Protein AF-A0A8T4V060-F1 (afdb_monomer_lite)

Radius of gyration: 23.22 Å; chains: 1; bounding box: 67×26×81 Å

Foldseek 3Di:
DPPPPPPDDDDPPPVVVVLVVVLLVLLVLLLVLLVLLLVLLVVLLVLVVLWDFDPVCVVVVVPPLSVVSVVLSVVSVLLSVVSVCVSVVNPDDPRPDDDLVSVLVSLVVSLCCCDPDPRHPLCCLVPVRDDVVCVVVVPDDTPQSVVSSVSSVSSSVSSVSSSVSSVVSVVSVPDPDDD

Secondary structure (DSSP, 8-state):
--S--SS-----HHHHHHHHHHHHHHHHHHHHHHHHHHHHHHHHHHHGGG----GGGHHIIIIIIHHHHHHHHHHHHHHHHHHHHHHTT------S--SHHHHHHHHHHHHHHHH-TTT-HHHIIIIIT--HHHHHTTPPPPTTHHHHHHHHHHHHHHHHHHHHHHHHHHHHHTPPPP-

Structure (mmCIF, N/CA/C/O backbone):
data_AF-A0A8T4V060-F1
#
_entry.id   AF-A0A8T4V060-F1
#
loop_
_atom_site.group_PDB
_atom_site.id
_atom_site.type_symbol
_atom_site.label_atom_id
_atom_site.label_alt_id
_atom_site.label_comp_id
_atom_site.label_asym_id
_atom_site.label_entity_id
_atom_site.label_seq_id
_atom_site.pdbx_PDB_ins_code
_atom_site.Cartn_x
_atom_site.Cartn_y
_atom_site.Cartn_z
_atom_site.occupancy
_atom_site.B_iso_or_equiv
_atom_site.auth_seq_id
_atom_site.auth_comp_id
_atom_site.auth_asym_id
_atom_site.auth_atom_id
_atom_site.pdbx_PDB_model_num
ATOM 1 N N . MET A 1 1 ? -46.518 9.965 47.965 1.00 39.53 1 MET A N 1
ATOM 2 C CA . MET A 1 1 ? -45.984 8.746 47.319 1.00 39.53 1 MET A CA 1
ATOM 3 C C . MET A 1 1 ? -46.557 8.742 45.906 1.00 39.53 1 MET A C 1
ATOM 5 O O . MET A 1 1 ? -47.758 8.604 45.794 1.00 39.53 1 MET A O 1
ATOM 9 N N . GLY A 1 2 ? -45.899 9.071 44.798 1.00 35.69 2 GLY A N 1
ATOM 10 C CA . GLY A 1 2 ? -44.493 9.029 44.409 1.00 35.69 2 GLY A CA 1
ATOM 11 C C . GLY A 1 2 ? -44.438 8.354 43.028 1.00 35.69 2 GLY A C 1
ATOM 12 O O . GLY A 1 2 ? -44.042 7.206 42.945 1.00 35.69 2 GLY A O 1
ATOM 13 N N . ILE A 1 3 ? -44.919 9.021 41.966 1.00 43.38 3 ILE A N 1
ATOM 14 C CA . ILE A 1 3 ? -44.982 8.500 40.576 1.00 43.38 3 ILE A CA 1
ATOM 15 C C . ILE A 1 3 ? -43.643 8.778 39.854 1.00 43.38 3 ILE A C 1
ATOM 17 O O . ILE A 1 3 ? -43.606 9.280 38.737 1.00 43.38 3 ILE A O 1
ATOM 21 N N . ILE A 1 4 ? -42.515 8.531 40.525 1.00 45.88 4 ILE A N 1
ATOM 22 C CA . ILE A 1 4 ? -41.165 8.788 39.987 1.00 45.88 4 ILE A CA 1
ATOM 23 C C . ILE A 1 4 ? -40.286 7.546 40.172 1.00 45.88 4 ILE A C 1
ATOM 25 O O . ILE A 1 4 ? -39.168 7.641 40.652 1.00 45.88 4 ILE A O 1
ATOM 29 N N . ASP A 1 5 ? -40.790 6.375 39.782 1.00 42.00 5 ASP A N 1
ATOM 30 C CA . ASP A 1 5 ? -39.996 5.133 39.761 1.00 42.00 5 ASP A CA 1
ATOM 31 C C . ASP A 1 5 ? -40.069 4.398 38.407 1.00 42.00 5 ASP A C 1
ATOM 33 O O . ASP A 1 5 ? -39.735 3.223 38.309 1.00 42.00 5 ASP A O 1
ATOM 37 N N . PHE A 1 6 ? -40.465 5.081 37.321 1.00 45.28 6 PHE A N 1
ATOM 38 C CA . PHE A 1 6 ? -40.588 4.457 35.990 1.00 45.28 6 PHE A CA 1
ATOM 39 C C . PHE A 1 6 ? -39.363 4.637 35.065 1.00 45.28 6 PHE A C 1
ATOM 41 O O . PHE A 1 6 ? -39.344 4.098 33.966 1.00 45.28 6 PHE A O 1
ATOM 48 N N . PHE A 1 7 ? -38.313 5.358 35.486 1.00 44.88 7 PHE A N 1
ATOM 49 C CA . PHE A 1 7 ? -37.155 5.680 34.625 1.00 44.88 7 PHE A CA 1
ATOM 50 C C . PHE A 1 7 ? -35.787 5.345 35.240 1.00 44.88 7 PHE A C 1
ATOM 52 O O . PHE A 1 7 ? -34.827 6.103 35.118 1.00 44.88 7 PHE A O 1
ATOM 59 N N . LYS A 1 8 ? -35.653 4.181 35.881 1.00 41.66 8 LYS A N 1
ATOM 60 C CA . LYS A 1 8 ? -34.336 3.630 36.244 1.00 41.66 8 LYS A CA 1
ATOM 61 C C . LYS A 1 8 ? -34.293 2.134 35.959 1.00 41.66 8 LYS A C 1
ATOM 63 O O . LYS A 1 8 ? -34.519 1.321 36.844 1.00 41.66 8 LYS A O 1
ATOM 68 N N . GLY A 1 9 ? -34.017 1.764 34.710 1.00 42.62 9 GLY A N 1
ATOM 69 C CA . GLY A 1 9 ? -33.998 0.351 34.331 1.00 42.62 9 GLY A CA 1
ATOM 70 C C . GLY A 1 9 ? -33.475 0.064 32.931 1.00 42.62 9 GLY A C 1
ATOM 71 O O . GLY A 1 9 ? -34.206 -0.474 32.119 1.00 42.62 9 GLY A O 1
ATOM 72 N N . GLY A 1 10 ? -32.218 0.434 32.670 1.00 46.81 10 GLY A N 1
ATOM 73 C CA . GLY A 1 10 ? -31.296 -0.296 31.792 1.00 46.81 10 GLY A CA 1
ATOM 74 C C . GLY A 1 10 ? -31.673 -0.518 30.323 1.00 46.81 10 GLY A C 1
ATOM 75 O O . GLY A 1 10 ? -32.318 -1.504 30.002 1.00 46.81 10 GLY A O 1
ATOM 76 N N . LEU A 1 11 ? -31.089 0.279 29.419 1.00 51.25 11 LE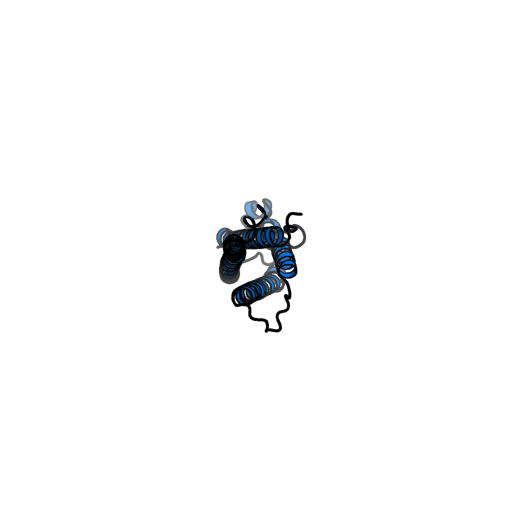U A N 1
ATOM 77 C CA . LEU A 1 11 ? -30.713 -0.182 28.071 1.00 51.25 11 LEU A CA 1
ATOM 78 C C . LEU A 1 11 ? -29.472 0.547 27.473 1.00 51.25 11 LEU A C 1
ATOM 80 O O . LEU A 1 11 ? -29.563 1.109 26.385 1.00 51.25 11 LEU A O 1
ATOM 84 N N . PRO A 1 12 ? -28.275 0.536 28.111 1.00 50.81 12 PRO A N 1
ATOM 85 C CA . PRO A 1 12 ? -27.042 1.009 27.464 1.00 50.81 12 PRO A CA 1
ATOM 86 C C . PRO A 1 12 ? -26.212 -0.112 26.802 1.00 50.81 12 PRO A C 1
ATOM 88 O O . PRO A 1 12 ? -25.280 0.182 26.057 1.00 50.81 12 PRO A O 1
ATOM 91 N N . SER A 1 13 ? -26.494 -1.399 27.058 1.00 55.84 13 SER A N 1
ATOM 92 C CA . SER A 1 13 ? -25.568 -2.487 26.683 1.00 55.84 13 SER A CA 1
ATOM 93 C C . SER A 1 13 ? -25.639 -2.898 25.209 1.00 55.84 13 SER A C 1
ATOM 95 O O . SER A 1 13 ? -24.609 -3.209 24.616 1.00 55.84 13 SER A O 1
ATOM 97 N N . THR A 1 14 ? -26.819 -2.865 24.589 1.00 58.84 14 THR A N 1
ATOM 98 C CA . THR A 1 14 ? -27.006 -3.295 23.193 1.00 58.84 14 THR A CA 1
ATOM 99 C C . THR A 1 14 ? -26.421 -2.289 22.208 1.00 58.84 14 THR A C 1
ATOM 101 O O . THR A 1 14 ? -25.751 -2.688 21.264 1.00 58.84 14 THR A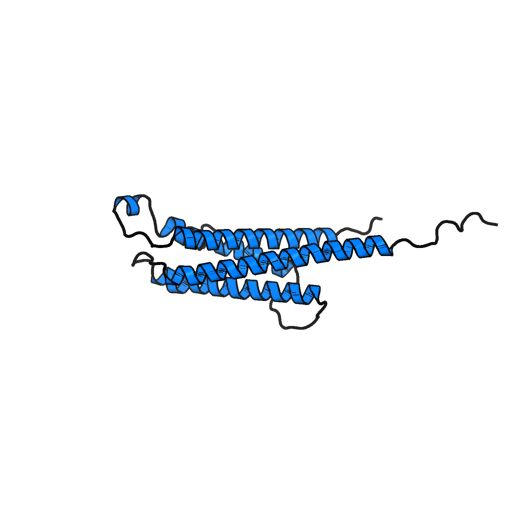 O 1
ATOM 104 N N . ARG A 1 15 ? -26.608 -0.984 22.453 1.00 60.31 15 ARG A N 1
ATOM 105 C CA . ARG A 1 15 ? -26.059 0.081 21.596 1.00 60.31 15 ARG A CA 1
ATOM 106 C C . ARG A 1 15 ? -24.531 0.086 21.613 1.00 60.31 15 ARG A C 1
ATOM 108 O O . ARG A 1 15 ? -23.919 0.184 20.558 1.00 60.31 15 ARG A O 1
ATOM 115 N N . LYS A 1 16 ? -23.932 -0.088 22.797 1.00 64.00 16 LYS A N 1
ATOM 116 C CA . LYS A 1 16 ? -22.477 -0.173 22.957 1.00 64.00 16 LYS A CA 1
ATOM 117 C C . LYS A 1 16 ? -21.896 -1.391 22.234 1.00 64.00 16 LYS A C 1
ATOM 119 O O . LYS A 1 16 ? -20.941 -1.250 21.487 1.00 64.00 16 LYS A O 1
ATOM 124 N N . LYS A 1 17 ? -22.525 -2.563 22.383 1.00 63.78 17 LYS A N 1
ATOM 125 C CA . LYS A 1 17 ? -22.082 -3.794 21.714 1.00 63.78 17 LYS A CA 1
ATOM 126 C C . LYS A 1 17 ? -22.152 -3.695 20.183 1.00 63.78 17 LYS A C 1
ATOM 128 O O . LYS A 1 17 ? -21.220 -4.124 19.518 1.00 63.78 17 LYS A O 1
ATOM 133 N N . VAL A 1 18 ? -23.222 -3.110 19.639 1.00 67.50 18 VAL A N 1
ATOM 134 C CA . VAL A 1 18 ? -23.370 -2.900 18.185 1.00 67.50 18 VAL A CA 1
ATOM 135 C C . VAL A 1 18 ? -22.323 -1.914 17.658 1.00 67.50 18 VAL A C 1
ATOM 137 O O . VAL A 1 18 ? -21.724 -2.178 16.621 1.00 67.50 18 VAL A O 1
ATOM 140 N N . MET A 1 19 ? -22.041 -0.828 18.390 1.00 72.12 19 MET A N 1
ATOM 141 C CA . MET A 1 19 ? -20.962 0.102 18.029 1.00 72.12 19 MET A CA 1
ATOM 142 C C . MET A 1 19 ? -19.590 -0.583 18.042 1.00 72.12 19 MET A C 1
ATOM 144 O O . MET A 1 19 ? -18.846 -0.458 17.076 1.00 72.12 19 MET A O 1
ATOM 148 N N . ASP A 1 20 ? -19.274 -1.361 19.081 1.00 72.62 20 ASP A N 1
ATOM 149 C CA . ASP A 1 20 ? -17.996 -2.080 19.178 1.00 72.62 20 ASP A CA 1
ATOM 150 C C . ASP A 1 20 ? -17.823 -3.109 18.034 1.00 72.62 20 ASP A C 1
ATOM 152 O O . ASP A 1 20 ? -16.721 -3.297 17.512 1.00 72.62 20 ASP A O 1
ATOM 156 N N . GLU A 1 21 ? -18.903 -3.777 17.613 1.00 77.44 21 GLU A N 1
ATOM 157 C CA . GLU A 1 21 ? -18.910 -4.705 16.471 1.00 77.44 21 GLU A CA 1
ATOM 158 C C . GLU A 1 21 ? -18.679 -3.976 15.134 1.00 77.44 21 GLU A C 1
ATOM 160 O O . GLU A 1 21 ? -17.868 -4.417 14.316 1.00 77.44 21 GLU A O 1
ATOM 165 N N . GLU A 1 22 ? -19.337 -2.835 14.928 1.00 79.00 22 GLU A N 1
ATOM 166 C CA . GLU A 1 22 ? -19.187 -2.007 13.727 1.00 79.00 22 GLU A CA 1
ATOM 167 C C . GLU A 1 22 ? -17.778 -1.397 13.628 1.00 79.00 22 GLU A C 1
ATOM 169 O O . GLU A 1 22 ? -17.149 -1.415 12.570 1.00 79.00 22 GLU A O 1
ATOM 174 N N . MET A 1 23 ? -17.214 -0.960 14.753 1.00 81.94 23 MET A N 1
ATOM 175 C CA . MET A 1 23 ? -15.851 -0.432 14.835 1.00 81.94 23 MET A CA 1
ATOM 176 C C . MET A 1 23 ? -14.803 -1.512 14.526 1.00 81.94 23 MET A C 1
ATOM 178 O O . MET A 1 23 ? -13.888 -1.284 13.732 1.00 81.94 23 MET A O 1
ATOM 182 N N . ASN A 1 24 ? -14.954 -2.725 15.067 1.00 86.00 24 ASN A N 1
ATOM 183 C CA . ASN A 1 24 ? -14.064 -3.841 14.730 1.00 86.00 24 ASN A CA 1
ATOM 184 C C . ASN A 1 24 ? -14.163 -4.253 13.252 1.00 86.00 24 ASN A C 1
ATOM 186 O O . ASN A 1 24 ? -13.147 -4.602 12.648 1.00 86.00 24 ASN A O 1
ATOM 190 N N . SER A 1 25 ? -15.350 -4.140 12.648 1.00 90.56 25 SER A N 1
ATOM 191 C CA . SER A 1 25 ? -15.552 -4.399 11.218 1.00 90.56 25 SER A CA 1
ATOM 192 C C . SER A 1 25 ? -14.657 -3.513 10.342 1.00 90.56 25 SER A C 1
ATOM 194 O O . SER A 1 25 ? -13.970 -4.019 9.451 1.00 90.56 25 SER A O 1
ATOM 196 N N . TYR A 1 26 ? -14.559 -2.209 10.630 1.00 92.31 26 TYR A N 1
ATOM 197 C CA . TYR A 1 26 ? -13.673 -1.309 9.880 1.00 92.31 26 TYR A CA 1
ATOM 198 C C . TYR A 1 26 ? -12.193 -1.695 9.990 1.00 92.31 26 TYR A C 1
ATOM 200 O O . TYR A 1 26 ? -11.471 -1.654 8.989 1.00 92.31 26 TYR A O 1
ATOM 208 N N . LEU A 1 27 ? -11.736 -2.119 11.173 1.00 92.81 27 LEU A N 1
ATOM 209 C CA . LEU A 1 27 ? -10.363 -2.595 11.364 1.00 92.81 27 LEU A CA 1
ATOM 210 C C . LEU A 1 27 ? -10.093 -3.890 10.587 1.00 92.81 27 LEU A C 1
ATOM 212 O O . LEU A 1 27 ? -9.039 -4.027 9.962 1.00 92.81 27 LEU A O 1
ATOM 216 N N . ASP A 1 28 ? -11.040 -4.826 10.558 1.00 95.12 28 ASP A N 1
ATOM 217 C CA . ASP A 1 28 ? -10.906 -6.058 9.778 1.00 95.12 28 ASP A CA 1
ATOM 218 C C . ASP A 1 28 ? -10.891 -5.806 8.263 1.00 95.12 28 ASP A C 1
ATOM 220 O O . ASP A 1 28 ? -10.083 -6.403 7.536 1.00 95.12 28 ASP A O 1
ATOM 224 N N . VAL A 1 29 ? -11.721 -4.878 7.780 1.00 96.38 29 VAL A N 1
ATOM 225 C CA . VAL A 1 29 ? -11.710 -4.439 6.377 1.00 96.38 29 VAL A CA 1
ATOM 226 C C . VAL A 1 29 ? -10.377 -3.768 6.040 1.00 96.38 29 VAL A C 1
ATOM 228 O O . VAL A 1 29 ? -9.746 -4.124 5.038 1.00 96.38 29 VAL A O 1
ATOM 231 N N . ALA A 1 30 ? -9.887 -2.865 6.895 1.00 96.50 30 ALA A N 1
ATOM 232 C CA . ALA A 1 30 ? -8.586 -2.222 6.724 1.00 96.50 30 ALA A CA 1
ATOM 233 C C . ALA A 1 30 ? -7.449 -3.256 6.646 1.00 96.50 30 ALA A C 1
ATOM 235 O O . ALA A 1 30 ? -6.635 -3.218 5.720 1.00 96.50 30 ALA A O 1
ATOM 236 N N . LYS A 1 31 ? -7.428 -4.234 7.563 1.00 96.62 31 LYS A N 1
ATOM 237 C CA . LYS A 1 31 ? -6.447 -5.332 7.587 1.00 96.62 31 LYS A CA 1
ATOM 238 C C . LYS A 1 31 ? -6.470 -6.149 6.298 1.00 96.62 31 LYS A C 1
ATOM 240 O O . LYS A 1 31 ? -5.414 -6.473 5.753 1.00 96.62 31 LYS A O 1
ATOM 245 N N . THR A 1 32 ? -7.661 -6.486 5.813 1.00 97.94 32 THR A N 1
ATOM 246 C CA . THR A 1 32 ? -7.843 -7.270 4.585 1.00 97.94 32 THR A CA 1
ATOM 247 C C . THR A 1 32 ? -7.306 -6.513 3.376 1.00 97.94 32 THR A C 1
ATOM 249 O O . THR A 1 32 ? -6.505 -7.056 2.618 1.00 97.94 32 THR A O 1
ATOM 252 N N . ASN A 1 33 ? -7.654 -5.231 3.248 1.00 98.19 33 ASN A N 1
ATOM 253 C CA . ASN A 1 33 ? -7.150 -4.381 2.176 1.00 98.19 33 ASN A CA 1
ATOM 254 C C . ASN A 1 33 ? -5.619 -4.224 2.240 1.00 98.19 33 ASN A C 1
ATOM 256 O O . ASN A 1 33 ? -4.951 -4.368 1.218 1.00 98.19 33 ASN A O 1
ATOM 260 N N . LEU A 1 34 ? -5.029 -4.023 3.425 1.00 97.00 34 LEU A N 1
ATOM 261 C CA . LEU A 1 34 ? -3.566 -3.988 3.574 1.00 97.00 34 LEU A CA 1
ATOM 262 C C . LEU A 1 34 ? -2.904 -5.308 3.157 1.00 97.00 34 LEU A C 1
ATOM 264 O O . LEU A 1 34 ? -1.865 -5.279 2.497 1.00 97.00 34 LEU A O 1
ATOM 268 N N . ARG A 1 35 ? -3.497 -6.462 3.494 1.00 98.12 35 ARG A N 1
ATOM 269 C CA . ARG A 1 35 ? -3.000 -7.780 3.057 1.00 98.12 35 ARG A CA 1
ATOM 270 C C . ARG A 1 35 ? -3.027 -7.922 1.539 1.00 98.12 35 ARG A C 1
ATOM 272 O O . ARG A 1 35 ? -2.019 -8.327 0.965 1.00 98.12 35 ARG A O 1
ATOM 279 N N . SER A 1 36 ? -4.121 -7.531 0.88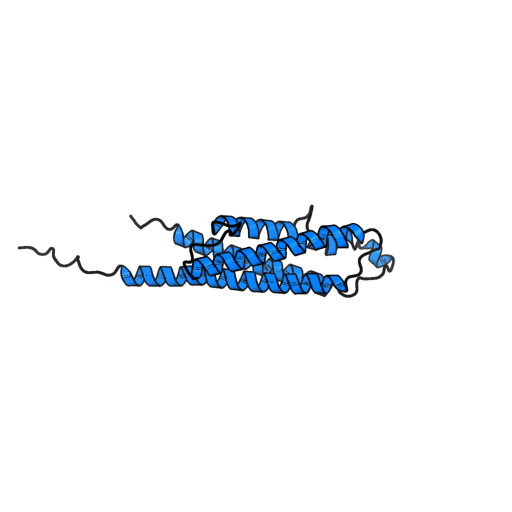9 1.00 98.00 36 SER A N 1
ATOM 280 C CA . SER A 1 36 ? -4.192 -7.521 -0.575 1.00 98.00 36 SER A CA 1
ATOM 281 C C . SER A 1 36 ? -3.136 -6.588 -1.172 1.00 98.00 36 SER A C 1
ATOM 283 O O . SER A 1 36 ? -2.379 -7.000 -2.048 1.00 98.00 36 SER A O 1
ATOM 285 N N . GLY A 1 37 ? -2.993 -5.366 -0.651 1.00 97.31 37 GLY A N 1
ATOM 286 C CA . GLY A 1 37 ? -1.942 -4.441 -1.084 1.00 97.31 37 GLY A CA 1
ATOM 287 C C . GLY A 1 37 ? -0.527 -5.018 -0.929 1.00 97.31 37 GLY A C 1
ATOM 288 O O . GLY A 1 37 ? 0.299 -4.881 -1.830 1.00 97.31 37 GLY A O 1
ATOM 289 N N . PHE A 1 38 ? -0.252 -5.722 0.173 1.00 97.62 38 PHE A N 1
ATOM 290 C CA . PHE A 1 38 ? 1.025 -6.401 0.412 1.00 97.62 38 PHE A CA 1
ATOM 291 C C . PHE A 1 38 ? 1.321 -7.500 -0.618 1.00 97.62 38 PHE A C 1
ATOM 293 O O . PHE A 1 38 ? 2.458 -7.623 -1.084 1.00 97.62 38 PHE A O 1
ATOM 300 N N . GLU A 1 39 ? 0.315 -8.303 -0.962 1.00 97.69 39 GLU A N 1
ATOM 301 C CA . GLU A 1 39 ? 0.429 -9.377 -1.949 1.00 97.69 39 GLU A CA 1
ATOM 302 C C . GLU A 1 39 ? 0.687 -8.818 -3.350 1.00 97.69 39 GLU A C 1
ATOM 304 O O . GLU A 1 39 ? 1.661 -9.201 -4.001 1.00 97.69 39 GLU A O 1
ATOM 309 N N . PHE A 1 40 ? -0.113 -7.839 -3.780 1.00 96.44 40 PHE A N 1
ATOM 310 C CA . PHE A 1 40 ? 0.055 -7.196 -5.081 1.00 96.44 40 PHE A CA 1
ATOM 311 C C . PHE A 1 40 ? 1.406 -6.481 -5.209 1.00 96.44 40 PHE A C 1
ATOM 313 O O . PHE A 1 40 ? 2.033 -6.553 -6.267 1.00 96.44 40 PHE A O 1
ATOM 320 N N . MET A 1 41 ? 1.919 -5.884 -4.129 1.00 94.88 41 MET A N 1
ATOM 321 C CA . MET A 1 41 ? 3.268 -5.314 -4.113 1.00 94.88 41 MET A CA 1
ATOM 322 C C . MET A 1 41 ? 4.351 -6.396 -4.246 1.00 94.88 41 MET A C 1
ATOM 324 O O . MET A 1 41 ? 5.411 -6.166 -4.827 1.00 94.88 41 MET A O 1
ATOM 328 N N . GLY A 1 42 ? 4.098 -7.602 -3.731 1.00 94.94 42 GLY A N 1
ATOM 329 C CA . GLY A 1 42 ? 4.956 -8.762 -3.957 1.00 94.94 42 GLY A CA 1
ATOM 330 C C . GLY A 1 42 ? 4.986 -9.191 -5.418 1.00 94.94 42 GLY A C 1
ATOM 331 O O . GLY A 1 42 ? 6.066 -9.272 -5.999 1.00 94.94 42 GLY A O 1
ATOM 332 N N . ASN A 1 43 ? 3.810 -9.355 -6.022 1.00 94.44 43 ASN A N 1
ATOM 333 C CA . ASN A 1 43 ? 3.674 -9.704 -7.437 1.00 94.44 43 ASN A CA 1
ATOM 334 C C . ASN A 1 43 ? 4.323 -8.653 -8.345 1.00 94.44 43 ASN A C 1
ATOM 336 O O . ASN A 1 43 ? 4.961 -8.992 -9.339 1.00 94.44 43 ASN A O 1
ATOM 340 N N . PHE A 1 44 ? 4.235 -7.376 -7.971 1.00 92.00 44 PHE A N 1
ATOM 341 C CA . PHE A 1 44 ? 4.964 -6.301 -8.630 1.00 92.00 44 PHE A CA 1
ATOM 342 C C . PHE A 1 44 ? 6.487 -6.510 -8.578 1.00 92.00 44 PHE A C 1
ATOM 344 O O . PHE A 1 44 ? 7.153 -6.469 -9.613 1.00 92.00 44 PHE A O 1
ATOM 351 N N . LEU A 1 45 ? 7.051 -6.746 -7.386 1.00 91.44 45 LEU A N 1
ATOM 352 C CA . LEU A 1 45 ? 8.494 -6.957 -7.201 1.00 91.44 45 LEU A CA 1
ATOM 353 C C . LEU A 1 45 ? 9.004 -8.197 -7.947 1.00 91.44 45 LEU A C 1
ATOM 355 O O . LEU A 1 45 ? 10.128 -8.188 -8.451 1.00 91.44 45 LEU A O 1
ATOM 359 N N . ASP A 1 46 ? 8.191 -9.248 -8.026 1.00 90.38 46 ASP A N 1
ATOM 360 C CA . ASP A 1 46 ? 8.505 -10.436 -8.817 1.00 90.38 46 ASP A CA 1
ATOM 361 C C . ASP A 1 46 ? 8.409 -10.154 -10.319 1.00 90.38 46 ASP A C 1
ATOM 363 O O . ASP A 1 46 ? 9.315 -10.522 -11.067 1.00 90.38 46 ASP A O 1
ATOM 367 N N . GLY A 1 47 ? 7.389 -9.410 -10.753 1.00 86.00 47 GLY A N 1
ATOM 368 C CA . GLY A 1 47 ? 7.244 -8.945 -12.133 1.00 86.00 47 GLY A CA 1
ATOM 369 C C . GLY A 1 47 ? 8.408 -8.065 -12.599 1.00 86.00 47 GLY A C 1
ATOM 370 O O . GLY A 1 47 ? 8.818 -8.153 -13.757 1.00 86.00 47 GLY A O 1
ATOM 371 N N . LEU A 1 48 ? 9.013 -7.286 -11.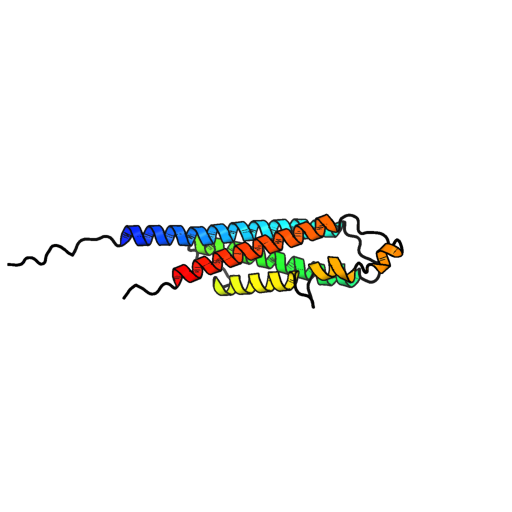694 1.00 83.00 48 LEU A N 1
ATOM 372 C CA . LEU A 1 48 ? 10.217 -6.506 -11.990 1.00 83.00 48 LEU A CA 1
ATOM 373 C C . LEU A 1 48 ? 11.441 -7.367 -12.339 1.00 83.00 48 LEU A C 1
ATOM 375 O O . LEU A 1 48 ? 12.336 -6.872 -13.015 1.00 83.00 48 LEU A O 1
ATOM 379 N N . LYS A 1 49 ? 11.515 -8.641 -11.926 1.00 81.31 49 LYS A N 1
ATOM 380 C CA . LYS A 1 49 ? 12.653 -9.518 -12.278 1.00 81.31 49 LYS A CA 1
ATOM 381 C C . LYS A 1 49 ? 12.733 -9.795 -13.781 1.00 81.31 49 LYS A C 1
ATOM 383 O O . LYS A 1 49 ? 13.825 -9.983 -14.300 1.00 81.31 49 LYS A O 1
ATOM 388 N N . GLY A 1 50 ? 11.585 -9.831 -14.460 1.00 73.31 50 GLY A N 1
ATOM 389 C CA . GLY A 1 50 ? 11.479 -9.997 -15.914 1.00 73.31 50 GLY A CA 1
ATOM 390 C C . GLY A 1 50 ? 11.259 -8.681 -16.662 1.00 73.31 50 GLY A C 1
ATOM 391 O O . GLY A 1 50 ? 10.869 -8.698 -17.830 1.00 73.31 50 GLY A O 1
ATOM 392 N N . PHE A 1 51 ? 11.423 -7.545 -15.983 1.00 77.12 51 PHE A N 1
ATOM 393 C CA . PHE A 1 51 ? 11.289 -6.222 -16.570 1.00 77.12 51 PHE A CA 1
ATOM 394 C C . PHE A 1 51 ? 12.658 -5.722 -17.039 1.00 77.12 51 PHE A C 1
ATOM 396 O O . PHE A 1 51 ? 13.596 -5.631 -16.253 1.00 77.12 51 PHE A O 1
ATOM 403 N N . GLU A 1 52 ? 12.761 -5.379 -18.322 1.00 74.75 52 GLU A N 1
ATOM 404 C CA . GLU A 1 52 ? 14.000 -4.908 -18.950 1.00 74.75 52 GLU A CA 1
ATOM 405 C C . GLU A 1 52 ? 13.889 -3.399 -19.229 1.00 74.75 52 GLU A C 1
ATOM 407 O O . GLU A 1 52 ? 13.253 -3.008 -20.214 1.00 74.75 52 GLU A O 1
ATOM 412 N N . PRO A 1 53 ? 14.443 -2.521 -18.366 1.00 71.88 53 PRO A N 1
ATOM 413 C CA . PRO A 1 53 ? 14.470 -1.092 -18.639 1.00 71.88 53 PRO A CA 1
ATOM 414 C C . PRO A 1 53 ? 15.425 -0.723 -19.781 1.00 71.88 53 PRO A C 1
ATOM 416 O O . PRO A 1 53 ? 16.196 -1.539 -20.277 1.00 71.88 53 PRO A O 1
ATOM 419 N N . ALA A 1 54 ? 15.380 0.532 -20.232 1.00 69.69 54 ALA A N 1
ATOM 420 C CA . ALA A 1 54 ? 16.369 1.050 -21.179 1.00 69.69 54 ALA A CA 1
ATOM 421 C C . ALA A 1 54 ? 17.753 1.182 -20.510 1.00 69.69 54 ALA A C 1
ATOM 423 O O . ALA A 1 54 ? 17.825 1.571 -19.343 1.00 69.69 54 ALA A O 1
ATOM 424 N N . HIS A 1 55 ? 18.846 0.938 -21.258 1.00 68.12 55 HIS A N 1
ATOM 425 C CA . HIS A 1 55 ? 20.217 0.842 -20.714 1.00 68.12 55 HIS A CA 1
ATOM 426 C C . HIS A 1 55 ? 20.597 1.999 -19.767 1.00 68.12 55 HIS A C 1
ATOM 428 O O . HIS A 1 55 ? 21.029 1.777 -18.640 1.00 68.12 55 HIS A O 1
ATOM 434 N N . ARG A 1 56 ? 20.321 3.239 -20.186 1.00 68.06 56 ARG A N 1
ATOM 435 C CA . ARG A 1 56 ? 20.645 4.470 -19.443 1.00 68.06 56 ARG A CA 1
ATOM 436 C C . ARG A 1 56 ? 19.919 4.655 -18.102 1.00 68.06 56 ARG A C 1
ATOM 438 O O . ARG A 1 56 ? 20.277 5.556 -17.359 1.00 68.06 56 ARG A O 1
ATOM 445 N N . HIS A 1 57 ? 18.887 3.864 -17.806 1.00 71.38 57 HIS A N 1
ATOM 446 C CA . HIS A 1 57 ? 18.117 3.981 -16.564 1.00 71.38 57 HIS A CA 1
ATOM 447 C C . HIS A 1 57 ? 18.264 2.752 -15.652 1.00 71.38 57 HIS A C 1
ATOM 449 O O . HIS A 1 57 ? 17.701 2.752 -14.561 1.00 71.38 57 HIS A O 1
ATOM 455 N N . TYR A 1 58 ? 19.005 1.709 -16.057 1.00 70.94 58 TYR A N 1
ATOM 456 C CA . TYR A 1 58 ? 19.092 0.452 -15.294 1.00 70.94 58 TYR A CA 1
ATOM 457 C C . TYR A 1 58 ? 19.517 0.645 -13.844 1.00 70.94 58 TYR A C 1
ATOM 459 O O . TYR A 1 58 ? 18.952 0.004 -12.965 1.00 70.94 58 TYR A O 1
ATOM 467 N N . GLU A 1 59 ? 20.503 1.503 -13.596 1.00 73.50 59 GLU A N 1
ATOM 468 C CA . GLU A 1 59 ? 21.064 1.699 -12.260 1.00 73.50 59 GLU A CA 1
ATOM 469 C C . GLU A 1 59 ? 20.047 2.350 -11.312 1.00 73.50 59 GLU A C 1
ATOM 471 O O . GLU A 1 59 ? 19.752 1.801 -10.251 1.00 73.50 59 GLU A O 1
ATOM 476 N N . MET A 1 60 ? 19.396 3.427 -11.761 1.00 75.12 60 MET A N 1
ATOM 477 C CA . MET A 1 60 ? 18.295 4.080 -11.041 1.00 75.12 60 MET A CA 1
ATOM 478 C C . MET A 1 60 ? 17.130 3.108 -10.765 1.00 75.12 60 MET A C 1
ATOM 480 O O . MET A 1 60 ? 16.535 3.113 -9.687 1.00 75.12 60 MET A O 1
ATOM 484 N N . TYR A 1 61 ? 16.807 2.230 -11.721 1.00 74.56 61 TYR A N 1
ATOM 485 C CA . TYR A 1 61 ? 15.733 1.244 -11.569 1.00 74.56 61 TYR A CA 1
ATOM 486 C C . TYR A 1 61 ? 16.071 0.119 -10.589 1.00 74.56 61 TYR A C 1
ATOM 488 O O . TYR A 1 61 ? 15.263 -0.228 -9.723 1.00 74.56 61 TYR A O 1
ATOM 496 N N . ASN A 1 62 ? 17.249 -0.480 -10.742 1.00 69.69 62 ASN A N 1
ATOM 497 C CA . ASN A 1 62 ? 17.635 -1.652 -9.968 1.00 69.69 62 ASN A CA 1
ATOM 498 C C . ASN A 1 62 ? 17.985 -1.307 -8.524 1.00 69.69 62 ASN A C 1
ATOM 500 O O . ASN A 1 62 ? 17.734 -2.134 -7.644 1.00 69.69 62 ASN A O 1
ATOM 504 N N . THR A 1 63 ? 18.524 -0.114 -8.285 1.00 70.25 63 THR A N 1
ATOM 505 C CA . THR A 1 63 ? 19.009 0.279 -6.963 1.00 70.25 63 THR A CA 1
ATOM 506 C C . THR A 1 63 ? 17.959 1.096 -6.215 1.00 70.25 63 THR A C 1
ATOM 508 O O . THR A 1 63 ? 17.503 0.662 -5.159 1.00 70.25 63 THR A O 1
ATOM 511 N N . ASP A 1 64 ? 17.473 2.203 -6.781 1.00 78.31 64 ASP A N 1
ATOM 512 C CA . ASP A 1 64 ? 16.670 3.165 -6.012 1.00 78.31 64 ASP A CA 1
ATOM 513 C C . ASP A 1 64 ? 15.186 2.796 -5.968 1.00 78.31 64 ASP A C 1
ATOM 515 O O . ASP A 1 64 ? 14.576 2.707 -4.897 1.00 78.31 64 ASP A O 1
ATOM 519 N N . VAL A 1 65 ? 14.593 2.517 -7.134 1.00 82.94 65 VAL A N 1
ATOM 520 C CA . VAL A 1 65 ? 13.165 2.176 -7.238 1.00 82.94 65 VAL A CA 1
ATOM 521 C C . VAL A 1 65 ? 12.871 0.883 -6.479 1.00 82.94 65 VAL A C 1
ATOM 523 O O . VAL A 1 65 ? 11.963 0.828 -5.645 1.00 82.94 65 VAL A O 1
ATOM 526 N N . LYS A 1 66 ? 13.669 -0.159 -6.727 1.00 85.31 66 LYS A N 1
ATOM 527 C CA . LYS A 1 66 ? 13.483 -1.473 -6.108 1.00 85.31 66 LYS A CA 1
ATOM 528 C C . LYS A 1 66 ? 13.679 -1.438 -4.592 1.00 85.31 66 LYS A C 1
ATOM 530 O O . LYS A 1 66 ? 12.857 -2.011 -3.874 1.00 85.31 66 LYS A O 1
ATOM 535 N N . ALA A 1 67 ? 14.710 -0.752 -4.090 1.00 87.19 67 ALA A N 1
ATOM 536 C CA . ALA A 1 67 ? 14.936 -0.630 -2.650 1.00 87.19 67 ALA A CA 1
ATOM 537 C C . ALA A 1 67 ? 13.775 0.094 -1.951 1.00 87.19 67 ALA A C 1
ATOM 539 O O . ALA A 1 67 ? 13.274 -0.384 -0.929 1.00 87.19 67 ALA A O 1
ATOM 540 N N . LYS A 1 68 ? 13.276 1.189 -2.542 1.00 89.00 68 LYS A N 1
ATOM 541 C CA . LYS A 1 68 ? 12.122 1.939 -2.022 1.00 89.00 68 LYS A CA 1
ATOM 542 C C . LYS A 1 68 ? 10.870 1.061 -1.916 1.00 89.00 68 LYS A C 1
ATOM 544 O O . LYS A 1 68 ? 10.194 1.084 -0.890 1.00 89.00 68 LYS A O 1
ATOM 549 N N . LEU A 1 69 ? 10.587 0.236 -2.924 1.00 91.38 69 LEU A N 1
ATOM 550 C CA . LEU A 1 69 ? 9.435 -0.680 -2.921 1.00 91.38 69 LEU A CA 1
ATOM 551 C C . LEU A 1 69 ? 9.552 -1.795 -1.893 1.00 91.38 69 LEU A C 1
ATOM 553 O O . LEU A 1 69 ? 8.564 -2.137 -1.247 1.00 91.38 69 LEU A O 1
ATOM 557 N N . ILE A 1 70 ? 10.749 -2.365 -1.733 1.00 92.81 70 ILE A N 1
ATOM 558 C CA . ILE A 1 70 ? 11.009 -3.372 -0.699 1.00 92.81 70 ILE A CA 1
ATOM 559 C C . ILE A 1 70 ? 10.731 -2.771 0.681 1.00 92.81 70 ILE A C 1
ATOM 561 O O . ILE A 1 70 ? 10.076 -3.414 1.504 1.00 92.81 70 ILE A O 1
ATOM 565 N N . ASN A 1 71 ? 11.161 -1.527 0.911 1.00 92.50 71 ASN A N 1
ATOM 566 C CA . ASN A 1 71 ? 10.883 -0.826 2.157 1.00 92.50 71 ASN A CA 1
ATOM 567 C C . ASN A 1 71 ? 9.378 -0.583 2.357 1.00 92.50 71 ASN A C 1
ATOM 569 O O . ASN A 1 71 ? 8.840 -0.958 3.393 1.00 92.50 71 ASN A O 1
ATOM 573 N N . ILE A 1 72 ? 8.672 -0.058 1.348 1.00 93.50 72 ILE A N 1
ATOM 574 C CA . ILE A 1 72 ? 7.209 0.129 1.405 1.00 93.50 72 ILE A CA 1
ATOM 575 C C . ILE A 1 72 ? 6.506 -1.194 1.733 1.00 93.50 72 ILE A C 1
ATOM 577 O O . ILE A 1 72 ? 5.673 -1.248 2.634 1.00 93.50 72 ILE A O 1
ATOM 581 N N . ARG A 1 73 ? 6.872 -2.291 1.059 1.00 94.94 73 ARG A N 1
ATOM 582 C CA . ARG A 1 73 ? 6.285 -3.614 1.307 1.00 94.94 73 ARG A CA 1
ATOM 583 C C . ARG A 1 73 ? 6.515 -4.090 2.743 1.00 94.94 73 ARG A C 1
ATOM 585 O O . ARG A 1 73 ? 5.602 -4.652 3.348 1.00 94.94 73 ARG A O 1
ATOM 592 N N . LYS A 1 74 ? 7.715 -3.881 3.291 1.00 93.81 74 LYS A N 1
ATOM 593 C CA . LYS A 1 74 ? 8.025 -4.193 4.693 1.00 93.81 74 LYS A CA 1
ATOM 594 C C . LYS A 1 74 ? 7.138 -3.386 5.644 1.00 93.81 74 LYS A C 1
ATOM 596 O O . LYS A 1 74 ? 6.572 -3.960 6.568 1.00 93.81 74 LYS A O 1
ATOM 601 N N . GLU A 1 75 ? 6.962 -2.096 5.390 1.00 93.19 75 GLU A N 1
ATOM 602 C CA . GLU A 1 75 ? 6.141 -1.230 6.238 1.00 93.19 75 GLU A CA 1
ATOM 603 C C . GLU A 1 75 ? 4.640 -1.568 6.170 1.00 93.19 75 GLU A C 1
ATOM 605 O O . GLU A 1 75 ? 3.968 -1.570 7.201 1.00 93.19 75 GLU A O 1
ATOM 610 N N . ILE A 1 76 ? 4.117 -1.993 5.010 1.00 95.25 76 ILE A N 1
ATOM 611 C CA . ILE A 1 76 ? 2.743 -2.528 4.912 1.00 95.25 76 ILE A CA 1
ATOM 612 C C . ILE A 1 76 ? 2.568 -3.741 5.840 1.00 95.25 76 ILE A C 1
ATOM 614 O O . ILE A 1 76 ? 1.546 -3.865 6.519 1.00 95.25 76 ILE A O 1
ATOM 618 N N . ARG A 1 77 ? 3.574 -4.625 5.924 1.00 94.25 77 ARG A N 1
ATOM 619 C CA . ARG A 1 77 ? 3.547 -5.777 6.841 1.00 94.25 77 ARG A CA 1
ATOM 620 C C . ARG A 1 77 ? 3.475 -5.341 8.304 1.00 94.25 77 ARG A C 1
ATOM 622 O O . ARG A 1 77 ? 2.703 -5.932 9.055 1.00 94.25 77 ARG A O 1
ATOM 629 N N . ASN A 1 78 ? 4.230 -4.313 8.689 1.00 91.81 78 ASN A N 1
ATOM 630 C CA . ASN A 1 78 ? 4.163 -3.745 10.038 1.00 91.81 78 ASN A CA 1
ATOM 631 C C . ASN A 1 78 ? 2.749 -3.219 10.343 1.00 91.81 78 ASN A C 1
ATOM 633 O O . ASN A 1 78 ? 2.221 -3.470 11.423 1.00 91.81 78 ASN A O 1
ATOM 637 N N . GLY A 1 79 ? 2.097 -2.569 9.373 1.00 92.50 79 GLY A N 1
ATOM 638 C CA . GLY A 1 79 ? 0.709 -2.115 9.505 1.00 92.50 79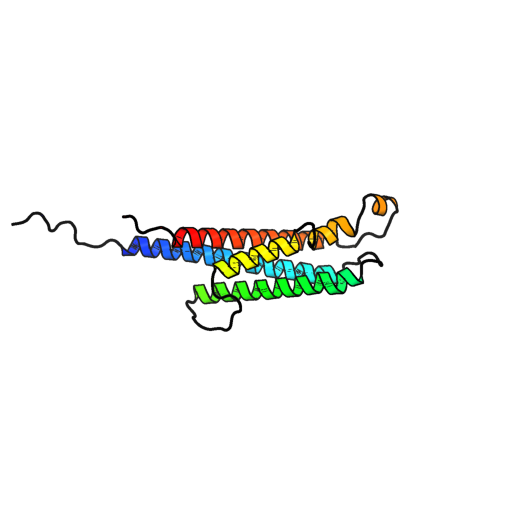 GLY A CA 1
ATOM 639 C C . GLY A 1 79 ? -0.300 -3.254 9.704 1.00 92.50 79 GLY A C 1
ATOM 640 O O . GLY A 1 79 ? -1.184 -3.148 10.551 1.00 92.50 79 GLY A O 1
ATOM 641 N N . ILE A 1 80 ? -0.147 -4.371 8.982 1.00 94.81 80 ILE A N 1
ATOM 642 C CA . ILE A 1 80 ? -0.997 -5.565 9.162 1.00 94.81 80 ILE A CA 1
ATOM 643 C C . ILE A 1 80 ? -0.862 -6.118 10.586 1.00 94.81 80 ILE A C 1
ATOM 645 O O . ILE A 1 80 ? -1.875 -6.420 11.216 1.00 94.81 80 ILE A O 1
ATOM 649 N N . ILE A 1 81 ? 0.374 -6.236 11.088 1.00 91.88 81 ILE A N 1
ATOM 650 C CA . ILE A 1 81 ? 0.656 -6.713 12.450 1.00 91.88 81 ILE A CA 1
ATOM 651 C C . ILE A 1 81 ? 0.013 -5.780 13.479 1.00 91.88 81 ILE A C 1
ATOM 653 O O . ILE A 1 81 ? -0.677 -6.253 14.375 1.00 91.88 81 ILE A O 1
ATOM 657 N N . PHE A 1 82 ? 0.162 -4.464 13.308 1.00 91.62 82 PHE A N 1
ATOM 658 C CA . PHE A 1 82 ? -0.411 -3.472 14.216 1.00 91.62 82 PHE A CA 1
ATOM 659 C C . PHE A 1 82 ? -1.938 -3.595 14.347 1.00 91.62 82 PHE A C 1
ATOM 661 O O . PHE A 1 82 ? -2.466 -3.612 15.459 1.00 91.62 82 PHE A O 1
ATOM 668 N N . ILE A 1 83 ? -2.668 -3.716 13.230 1.00 92.62 83 ILE A N 1
ATOM 669 C CA . ILE A 1 83 ? -4.130 -3.892 13.283 1.00 92.62 83 ILE A CA 1
ATOM 670 C C . ILE A 1 83 ? -4.493 -5.234 13.931 1.00 92.62 83 ILE A C 1
ATOM 672 O O . ILE A 1 83 ? -5.432 -5.308 14.722 1.00 92.62 83 ILE A O 1
ATOM 676 N N . GLU A 1 84 ? -3.750 -6.300 13.630 1.00 91.19 84 GLU A N 1
ATOM 677 C CA . GLU A 1 84 ? -3.979 -7.617 14.227 1.00 91.19 84 GLU A CA 1
ATOM 678 C C . GLU A 1 84 ? -3.785 -7.610 15.751 1.00 91.19 84 GLU A C 1
ATOM 680 O O . GLU A 1 84 ? -4.575 -8.222 16.470 1.00 91.19 84 GLU A O 1
ATOM 685 N N . GLU A 1 85 ? -2.790 -6.881 16.252 1.00 87.94 85 GLU A N 1
ATOM 686 C CA . GLU A 1 85 ? -2.579 -6.678 17.687 1.00 87.94 85 GLU A CA 1
ATOM 687 C C . GLU A 1 85 ? -3.726 -5.890 18.333 1.00 87.94 85 GLU A C 1
ATOM 689 O O . GLU A 1 85 ? -4.196 -6.260 19.412 1.00 87.94 85 GLU A O 1
ATOM 694 N N . LYS A 1 86 ? -4.221 -4.837 17.667 1.00 86.75 86 LYS A N 1
ATOM 695 C CA . LYS A 1 86 ? -5.378 -4.059 18.141 1.00 86.75 86 LYS A CA 1
ATOM 696 C C . LYS A 1 86 ? -6.636 -4.914 18.248 1.00 86.75 86 LYS A C 1
ATOM 698 O O . LYS A 1 86 ? -7.274 -4.900 19.293 1.00 86.75 86 LYS A O 1
ATOM 703 N N . LEU A 1 87 ? -6.936 -5.716 17.227 1.00 88.56 87 LEU A N 1
ATOM 704 C CA . LEU A 1 87 ? -8.070 -6.649 17.240 1.00 88.56 87 LEU A CA 1
ATOM 705 C C . LEU A 1 87 ? -7.957 -7.698 18.358 1.00 88.56 87 LEU A C 1
ATOM 707 O O . LEU A 1 87 ? -8.960 -8.116 18.929 1.00 88.56 87 LEU A O 1
ATOM 711 N N . LYS A 1 88 ? -6.733 -8.128 18.687 1.00 86.44 88 LYS A N 1
ATOM 712 C CA . LYS A 1 88 ? -6.471 -9.098 19.762 1.00 86.44 88 LYS A CA 1
ATOM 713 C C . LYS A 1 88 ? -6.313 -8.459 21.146 1.00 86.44 88 LYS A C 1
ATOM 715 O O . LYS A 1 88 ? -6.076 -9.188 22.107 1.00 86.44 88 LYS A O 1
ATOM 720 N N . ASN A 1 89 ? -6.428 -7.133 21.268 1.00 76.25 89 ASN A N 1
ATOM 721 C CA . ASN A 1 89 ? -6.152 -6.374 22.495 1.00 76.25 89 ASN A CA 1
ATOM 722 C C . ASN A 1 89 ? -4.767 -6.667 23.109 1.00 76.25 89 ASN A C 1
ATOM 724 O O . ASN A 1 89 ? -4.586 -6.625 24.327 1.00 76.25 89 ASN A O 1
ATOM 728 N N . THR A 1 90 ? -3.768 -6.978 22.283 1.00 72.88 90 THR A N 1
ATOM 729 C CA . THR A 1 90 ? -2.410 -7.262 22.761 1.00 72.88 90 THR A CA 1
ATOM 730 C C . THR A 1 90 ? -1.617 -5.965 22.904 1.00 72.88 90 THR A C 1
ATOM 732 O O . THR A 1 90 ? -1.492 -5.203 21.951 1.00 72.88 90 THR A O 1
ATOM 735 N N . VAL A 1 91 ? -1.068 -5.712 24.098 1.00 59.25 91 VAL A N 1
ATOM 736 C CA . VAL A 1 91 ? -0.363 -4.457 24.446 1.00 59.25 91 VAL A CA 1
ATOM 737 C C . VAL A 1 91 ? 1.121 -4.462 24.035 1.00 59.25 91 VAL A C 1
ATOM 739 O O . VAL A 1 91 ? 1.764 -3.417 24.027 1.00 59.25 91 VAL A O 1
ATOM 742 N N . ASN A 1 92 ? 1.682 -5.612 23.654 1.00 55.97 92 ASN A N 1
ATOM 743 C CA . ASN A 1 92 ? 3.122 -5.765 23.448 1.00 55.97 92 ASN A CA 1
ATOM 744 C C . ASN A 1 92 ? 3.475 -6.149 22.013 1.00 55.97 92 ASN A C 1
ATOM 746 O O . ASN A 1 92 ? 3.263 -7.303 21.663 1.00 55.97 92 ASN A O 1
ATOM 750 N N . THR A 1 93 ? 4.143 -5.239 21.292 1.00 51.22 93 THR A N 1
ATOM 751 C CA . THR A 1 93 ? 5.518 -5.439 20.789 1.00 51.22 93 THR A CA 1
ATOM 752 C C . THR A 1 93 ? 6.162 -4.098 20.388 1.00 51.22 93 THR A C 1
ATOM 754 O O . THR A 1 93 ? 5.463 -3.098 20.247 1.00 51.22 93 THR A O 1
ATOM 757 N N . MET A 1 94 ? 7.497 -4.048 20.233 1.00 55.22 94 MET A N 1
ATOM 758 C CA . MET A 1 94 ? 8.273 -2.888 19.740 1.00 55.22 94 MET A CA 1
ATOM 759 C C . MET A 1 94 ? 7.932 -2.542 18.273 1.00 55.22 94 MET A C 1
ATOM 761 O O . MET A 1 94 ? 8.784 -2.622 17.389 1.00 55.22 94 MET A O 1
ATOM 765 N N . ASN A 1 95 ? 6.686 -2.184 17.984 1.00 62.78 95 ASN A N 1
ATOM 766 C CA . ASN A 1 95 ? 6.287 -1.728 16.663 1.00 62.78 95 ASN A CA 1
ATOM 767 C C . ASN A 1 95 ? 6.635 -0.244 16.505 1.00 62.78 95 ASN A C 1
ATOM 769 O O . ASN A 1 95 ? 6.439 0.571 17.408 1.00 62.78 95 ASN A O 1
ATOM 773 N N . THR A 1 96 ? 7.173 0.119 15.339 1.00 73.75 96 THR A N 1
ATOM 774 C CA . THR A 1 96 ? 7.500 1.511 14.985 1.00 73.75 96 THR A CA 1
ATOM 775 C C . THR A 1 96 ? 6.249 2.401 14.974 1.00 73.75 96 THR A C 1
ATOM 777 O O . THR A 1 96 ? 6.342 3.602 15.215 1.00 73.75 96 THR A O 1
ATOM 780 N N . ILE A 1 97 ? 5.079 1.798 14.749 1.00 84.44 97 ILE A N 1
ATOM 781 C CA . ILE A 1 97 ? 3.765 2.443 14.726 1.00 84.44 97 ILE A CA 1
ATOM 782 C C . ILE A 1 97 ? 3.081 2.246 16.079 1.00 84.44 97 ILE A C 1
ATOM 784 O O . ILE A 1 97 ? 2.956 1.115 16.549 1.00 84.44 97 ILE A O 1
ATOM 788 N N . LYS A 1 98 ? 2.613 3.338 16.694 1.00 83.56 98 LYS A N 1
ATOM 789 C CA . LYS A 1 98 ? 2.000 3.322 18.034 1.00 83.56 98 LYS A CA 1
ATOM 790 C C . LYS A 1 98 ? 0.491 3.579 18.030 1.00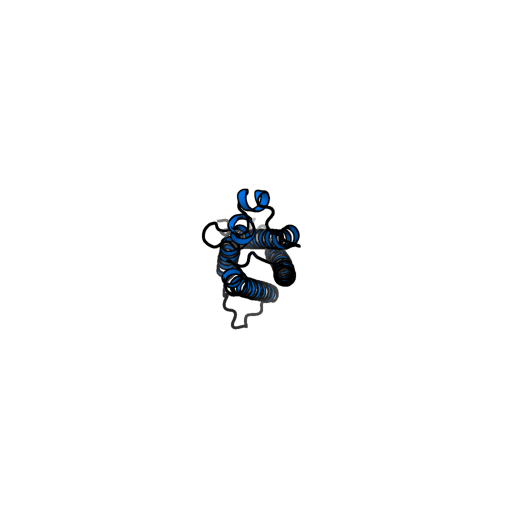 83.56 98 LYS A C 1
ATOM 792 O O . LYS A 1 98 ? -0.191 3.201 18.982 1.00 83.56 98 LYS A O 1
ATOM 797 N N . SER A 1 99 ? -0.044 4.208 16.984 1.00 86.94 99 SER A N 1
ATOM 798 C CA . SER A 1 99 ? -1.466 4.558 16.873 1.00 86.94 99 SER A CA 1
ATOM 799 C C . SER A 1 99 ? -2.017 4.338 15.460 1.00 86.94 99 SER A C 1
ATOM 801 O O . SER A 1 99 ? -1.261 4.237 14.493 1.00 86.94 99 SER A O 1
ATOM 803 N N . LEU A 1 100 ? -3.351 4.277 15.347 1.00 89.31 100 LEU A N 1
ATOM 804 C CA . LEU A 1 100 ? -4.042 4.167 14.056 1.00 89.31 100 LEU A CA 1
ATOM 805 C C . LEU A 1 100 ? -3.837 5.422 13.193 1.00 89.31 100 LEU A C 1
ATOM 807 O O . LEU A 1 100 ? -3.666 5.293 11.986 1.00 89.31 100 LEU A O 1
ATOM 811 N N . ASP A 1 101 ? -3.743 6.607 13.804 1.00 90.62 101 ASP A N 1
ATOM 812 C CA . ASP A 1 101 ? -3.435 7.851 13.082 1.00 90.62 101 ASP A CA 1
ATOM 813 C C . ASP A 1 101 ? -2.048 7.812 12.435 1.00 90.62 101 ASP A C 1
ATOM 815 O O . ASP A 1 101 ? -1.897 8.143 11.262 1.00 90.62 101 ASP A O 1
ATOM 819 N N . GLN A 1 102 ? -1.036 7.324 13.164 1.00 91.00 102 GLN A N 1
ATOM 820 C CA . GLN A 1 102 ? 0.306 7.148 12.604 1.00 91.00 102 GLN A CA 1
ATOM 821 C C . GLN A 1 102 ? 0.303 6.151 11.442 1.00 91.00 102 GLN A C 1
ATOM 823 O O . GLN A 1 102 ? 0.953 6.391 10.425 1.00 91.00 102 GLN A O 1
ATOM 828 N N . LEU A 1 103 ? -0.448 5.049 11.565 1.00 94.19 103 LEU A N 1
ATOM 829 C CA . LEU A 1 103 ? -0.615 4.089 10.474 1.00 94.19 103 LEU A CA 1
ATOM 830 C C . LEU A 1 103 ? -1.263 4.746 9.250 1.00 94.19 103 LEU A C 1
ATOM 832 O O . LEU A 1 103 ? -0.788 4.556 8.131 1.00 94.19 103 LEU A O 1
ATOM 836 N N . ARG A 1 104 ? -2.321 5.536 9.449 1.00 94.81 104 ARG A N 1
ATOM 837 C CA . ARG A 1 104 ? -3.007 6.253 8.372 1.00 94.81 104 ARG A CA 1
ATOM 838 C C . ARG A 1 104 ? -2.061 7.196 7.631 1.00 94.81 104 ARG A C 1
ATOM 840 O O . ARG A 1 104 ? -2.012 7.175 6.400 1.00 94.81 104 ARG A O 1
ATOM 847 N N . ASP A 1 105 ? -1.295 7.997 8.363 1.00 94.19 105 ASP A N 1
ATOM 848 C CA . ASP A 1 105 ? -0.363 8.956 7.772 1.00 94.19 105 ASP A CA 1
ATOM 849 C C . ASP A 1 105 ? 0.757 8.232 7.006 1.00 94.19 105 ASP A C 1
ATOM 851 O O . ASP A 1 105 ? 1.137 8.637 5.904 1.00 94.19 105 ASP A O 1
ATOM 855 N N . MET A 1 106 ? 1.228 7.091 7.523 1.00 94.12 106 MET A N 1
ATOM 856 C CA . MET A 1 106 ? 2.163 6.220 6.808 1.00 94.12 106 MET A CA 1
ATOM 857 C C . MET A 1 106 ? 1.566 5.645 5.520 1.00 94.12 106 MET A C 1
ATOM 859 O O . MET A 1 106 ? 2.233 5.699 4.487 1.00 94.12 106 MET A O 1
ATOM 863 N N . ILE A 1 107 ? 0.318 5.159 5.537 1.00 96.06 107 ILE A N 1
ATOM 864 C CA . ILE A 1 107 ? -0.377 4.685 4.327 1.00 96.06 107 ILE A CA 1
ATOM 865 C C . ILE A 1 107 ? -0.457 5.804 3.286 1.00 96.06 107 ILE A C 1
ATOM 867 O O . ILE A 1 107 ? -0.183 5.575 2.107 1.00 96.06 107 ILE A O 1
ATOM 871 N N . ASN A 1 108 ? -0.774 7.028 3.712 1.00 95.00 108 ASN A N 1
ATOM 872 C CA . ASN A 1 108 ? -0.814 8.187 2.826 1.00 95.00 108 ASN A CA 1
ATOM 873 C C . ASN A 1 108 ? 0.561 8.469 2.198 1.00 95.00 108 ASN A C 1
ATOM 875 O O . ASN A 1 108 ? 0.661 8.675 0.989 1.00 95.00 108 ASN A O 1
ATOM 879 N N . ASN A 1 109 ? 1.631 8.394 2.990 1.00 93.12 109 ASN A N 1
ATOM 880 C CA . ASN A 1 109 ? 2.997 8.539 2.492 1.00 93.12 109 ASN A CA 1
ATOM 881 C C . ASN A 1 109 ? 3.381 7.426 1.510 1.00 93.12 109 ASN A C 1
ATOM 883 O O . ASN A 1 109 ? 4.051 7.705 0.517 1.00 93.12 109 ASN A O 1
ATOM 887 N N . TRP A 1 110 ? 2.939 6.182 1.729 1.00 93.62 110 TRP A N 1
ATOM 888 C CA . TRP A 1 110 ? 3.133 5.102 0.757 1.00 93.62 110 TRP A CA 1
ATOM 889 C C . TRP A 1 110 ? 2.413 5.408 -0.557 1.00 93.62 110 TRP A C 1
ATOM 891 O O . TRP A 1 110 ? 3.030 5.300 -1.611 1.00 93.62 110 TRP A O 1
ATOM 901 N N . ILE A 1 111 ? 1.151 5.848 -0.515 1.00 93.75 111 ILE A N 1
ATOM 902 C CA . ILE A 1 111 ? 0.390 6.232 -1.716 1.00 93.75 111 ILE A CA 1
ATOM 903 C C . ILE A 1 111 ? 1.130 7.337 -2.486 1.00 93.75 111 ILE A C 1
ATOM 905 O O . ILE A 1 111 ? 1.403 7.180 -3.676 1.00 93.75 111 ILE A O 1
ATOM 909 N N . LEU A 1 112 ? 1.548 8.406 -1.802 1.00 90.75 112 LEU A N 1
ATOM 910 C CA . LEU A 1 112 ? 2.301 9.509 -2.411 1.00 90.75 112 LEU A CA 1
ATOM 911 C C . LEU A 1 112 ? 3.637 9.049 -3.007 1.00 90.75 112 LEU A C 1
ATOM 913 O O . LEU A 1 112 ? 4.014 9.465 -4.104 1.00 90.75 112 LEU A O 1
ATOM 917 N N . ALA A 1 113 ? 4.352 8.163 -2.317 1.00 88.88 113 ALA A N 1
ATOM 918 C CA . ALA A 1 113 ? 5.618 7.615 -2.787 1.00 88.88 113 ALA A CA 1
ATOM 919 C C . ALA A 1 113 ? 5.470 6.766 -4.061 1.00 88.88 113 ALA A C 1
ATOM 921 O O . ALA A 1 113 ? 6.419 6.674 -4.844 1.00 88.88 113 ALA A O 1
ATOM 922 N N . LEU A 1 114 ? 4.304 6.148 -4.264 1.00 89.88 114 LEU A N 1
ATOM 923 C CA . LEU A 1 114 ? 4.001 5.328 -5.434 1.00 89.88 114 LEU A CA 1
ATOM 924 C C . LEU A 1 114 ? 3.424 6.151 -6.604 1.00 89.88 114 LEU A C 1
ATOM 926 O O . LEU A 1 114 ? 3.733 5.834 -7.755 1.00 89.88 114 LEU A O 1
ATOM 930 N N . GLU A 1 115 ? 2.637 7.202 -6.325 1.00 85.56 115 GLU A N 1
ATOM 931 C CA . GLU A 1 115 ? 1.890 7.987 -7.329 1.00 85.56 115 GLU A CA 1
ATOM 932 C C . GLU A 1 115 ? 2.508 9.349 -7.723 1.00 85.56 115 GLU A C 1
ATOM 934 O O . GLU A 1 115 ? 2.261 9.803 -8.838 1.00 85.56 115 GLU A O 1
ATOM 939 N N . SER A 1 116 ? 3.271 10.027 -6.852 1.00 72.94 116 SER A N 1
ATOM 940 C CA . SER A 1 116 ? 3.616 11.458 -7.031 1.00 72.94 116 SER A CA 1
ATOM 941 C C . SER A 1 116 ? 4.477 11.788 -8.257 1.00 72.94 116 SER A C 1
ATOM 943 O O . SER A 1 116 ? 5.277 10.990 -8.740 1.00 72.94 116 SER A O 1
ATOM 945 N N . GLU A 1 117 ? 4.349 13.023 -8.748 1.00 53.56 117 GLU A N 1
ATOM 946 C CA . GLU A 1 117 ? 4.999 13.467 -9.981 1.00 53.56 117 GLU A CA 1
ATOM 947 C C . GLU A 1 117 ? 6.519 13.669 -9.891 1.00 53.56 117 GLU A C 1
ATOM 949 O O . GLU A 1 117 ? 7.177 13.517 -10.921 1.00 53.56 117 GLU A O 1
ATOM 954 N N . ASP A 1 118 ? 7.060 13.956 -8.707 1.00 53.00 118 ASP A N 1
ATOM 955 C CA . ASP A 1 118 ? 8.487 14.258 -8.509 1.00 53.00 118 ASP A CA 1
ATOM 956 C C . ASP A 1 118 ? 9.308 13.041 -8.039 1.00 53.00 118 ASP A C 1
ATOM 958 O O . ASP A 1 118 ? 10.535 13.078 -8.048 1.00 53.00 118 ASP A O 1
ATOM 962 N N . SER A 1 119 ? 8.657 11.940 -7.624 1.00 54.00 119 SER A N 1
ATOM 963 C CA . SER A 1 119 ? 9.345 10.754 -7.067 1.00 54.00 119 SER A CA 1
ATOM 964 C C . SER A 1 119 ? 8.650 9.399 -7.308 1.00 54.00 119 SER A C 1
ATOM 966 O O . SER A 1 119 ? 9.071 8.374 -6.751 1.00 54.00 119 SER A O 1
ATOM 968 N N . GLY A 1 120 ? 7.546 9.398 -8.064 1.00 68.00 120 GLY A N 1
ATOM 969 C CA . GLY A 1 120 ? 6.599 8.290 -8.155 1.00 68.00 120 GLY A CA 1
ATOM 970 C C . GLY A 1 120 ? 7.029 7.195 -9.116 1.00 68.00 120 GLY A C 1
ATOM 971 O O . GLY A 1 120 ? 7.182 7.396 -10.320 1.00 68.00 120 GLY A O 1
ATOM 972 N N . ILE A 1 121 ? 7.121 5.989 -8.572 1.00 81.81 121 ILE A N 1
ATOM 973 C CA . ILE A 1 121 ? 7.544 4.771 -9.267 1.00 81.81 121 ILE A CA 1
ATOM 974 C C . ILE A 1 121 ? 6.650 4.469 -10.470 1.00 81.81 121 ILE A C 1
ATOM 976 O O . ILE A 1 121 ? 7.142 4.090 -11.534 1.00 81.81 121 ILE A O 1
ATOM 980 N N . LEU A 1 122 ? 5.338 4.683 -10.327 1.00 80.19 122 LEU A N 1
ATOM 981 C CA . LEU A 1 122 ? 4.387 4.476 -11.413 1.00 80.19 122 LEU A CA 1
ATOM 982 C C . LEU A 1 122 ? 4.631 5.459 -12.566 1.00 80.19 122 LEU A C 1
ATOM 984 O O . LEU A 1 122 ? 4.539 5.076 -13.731 1.00 80.19 122 LEU A O 1
ATOM 988 N N . LYS A 1 123 ? 4.985 6.712 -12.260 1.00 74.56 123 LYS A N 1
ATOM 989 C CA . LYS A 1 123 ? 5.316 7.719 -13.270 1.00 74.56 123 LYS A CA 1
ATOM 990 C C . LYS A 1 123 ? 6.648 7.406 -13.942 1.00 74.56 123 LYS A C 1
ATOM 992 O O . LYS A 1 123 ? 6.688 7.435 -15.164 1.00 74.56 123 LYS A O 1
ATOM 997 N N . THR A 1 124 ? 7.691 7.030 -13.204 1.00 74.94 124 THR A N 1
ATOM 998 C CA . THR A 1 124 ? 8.979 6.621 -13.794 1.00 74.94 124 THR A CA 1
ATOM 999 C C . THR A 1 124 ? 8.781 5.462 -14.778 1.00 74.94 124 THR A C 1
ATOM 1001 O O . THR A 1 124 ? 9.258 5.523 -15.915 1.00 74.94 124 THR A O 1
ATOM 1004 N N . LEU A 1 125 ? 7.984 4.456 -14.393 1.00 75.31 125 LEU A N 1
ATOM 1005 C CA . LEU A 1 125 ? 7.636 3.321 -15.254 1.00 75.31 125 LEU A CA 1
ATOM 1006 C C . LEU A 1 125 ? 6.792 3.724 -16.472 1.00 75.31 125 LEU A C 1
ATOM 1008 O O . LEU A 1 125 ? 6.983 3.180 -17.564 1.00 75.31 125 LEU A O 1
ATOM 1012 N N . ASN A 1 126 ? 5.860 4.666 -16.305 1.00 71.62 126 ASN A N 1
ATOM 1013 C CA . ASN A 1 126 ? 4.937 5.079 -17.361 1.00 71.62 126 ASN A CA 1
ATOM 1014 C C . ASN A 1 126 ? 5.516 6.129 -18.327 1.00 71.62 126 ASN A C 1
ATOM 1016 O O . ASN A 1 126 ? 5.405 5.909 -19.533 1.00 71.62 126 ASN A O 1
ATOM 1020 N N . LYS A 1 127 ? 6.108 7.220 -17.812 1.00 61.50 127 LYS A N 1
ATOM 1021 C CA . LYS A 1 127 ? 6.629 8.407 -18.527 1.00 61.50 127 LYS A CA 1
ATOM 1022 C C . LYS A 1 127 ? 8.127 8.306 -18.865 1.00 61.50 127 LYS A C 1
ATOM 1024 O O . LYS A 1 127 ? 8.488 8.431 -20.025 1.00 61.50 127 LYS A O 1
ATOM 1029 N N . ASP A 1 128 ? 9.022 8.051 -17.911 1.00 55.97 128 ASP A N 1
ATOM 1030 C CA . ASP A 1 128 ? 10.468 8.291 -18.151 1.00 55.97 128 ASP A CA 1
ATOM 1031 C C . ASP A 1 128 ? 11.196 7.149 -18.868 1.00 55.97 128 ASP A C 1
ATOM 1033 O O . ASP A 1 128 ? 12.324 7.287 -19.347 1.00 55.97 128 ASP A O 1
ATOM 1037 N N . MET A 1 129 ? 10.526 6.013 -19.028 1.00 56.19 129 MET A N 1
ATOM 1038 C CA . MET A 1 129 ? 10.990 4.952 -19.915 1.00 56.19 129 MET A CA 1
ATOM 1039 C C . MET A 1 129 ? 10.464 5.068 -21.351 1.00 56.19 129 MET A C 1
ATOM 1041 O O . MET A 1 129 ? 10.897 4.292 -22.201 1.00 56.19 129 MET A O 1
ATOM 1045 N N . TRP A 1 130 ? 9.547 6.012 -21.619 1.00 63.69 130 TRP A N 1
ATOM 1046 C CA . TRP A 1 130 ? 8.820 6.161 -22.883 1.00 63.69 130 TRP A CA 1
ATOM 1047 C C . TRP A 1 130 ? 8.430 7.624 -23.145 1.00 63.69 130 TRP A C 1
ATOM 1049 O O . TRP A 1 130 ? 7.467 8.133 -22.583 1.00 63.69 130 TRP A O 1
ATOM 1059 N N . GLY A 1 131 ? 9.084 8.279 -24.101 1.00 56.66 131 GLY A N 1
ATOM 1060 C CA . GLY A 1 131 ? 8.431 9.367 -24.835 1.00 56.66 131 GLY A CA 1
ATOM 1061 C C . GLY A 1 131 ? 7.700 8.798 -26.063 1.00 56.66 131 GLY A C 1
ATOM 1062 O O . GLY A 1 131 ? 8.194 7.811 -26.615 1.00 56.66 131 GLY A O 1
ATOM 1063 N N . PRO A 1 132 ? 6.634 9.442 -26.586 1.00 60.31 132 PRO A N 1
ATOM 1064 C CA . PRO A 1 132 ? 6.015 9.115 -27.890 1.00 60.31 132 PRO A CA 1
ATOM 1065 C C . PRO A 1 132 ? 7.007 9.063 -29.067 1.00 60.31 132 PRO A C 1
ATOM 1067 O O . PRO A 1 132 ? 6.703 8.637 -30.179 1.00 60.31 132 PRO A O 1
ATOM 1070 N N . GLU A 1 133 ? 8.203 9.591 -28.846 1.00 63.62 133 GLU A N 1
ATOM 1071 C CA . GLU A 1 133 ? 9.309 9.625 -29.782 1.00 63.62 133 GLU A CA 1
ATOM 1072 C C . GLU A 1 133 ? 10.157 8.341 -29.779 1.00 63.62 133 GLU A C 1
ATOM 1074 O O . GLU A 1 133 ? 10.686 7.965 -30.819 1.00 63.62 133 GLU A O 1
ATOM 1079 N N . MET A 1 134 ? 10.262 7.629 -28.651 1.00 65.12 134 MET A N 1
ATOM 1080 C CA . MET A 1 134 ? 11.036 6.378 -28.551 1.00 65.12 134 MET A CA 1
ATOM 1081 C C . MET A 1 134 ? 10.305 5.210 -29.227 1.00 65.12 134 MET A C 1
ATOM 1083 O O . MET A 1 134 ? 10.937 4.382 -29.879 1.00 65.12 134 MET A O 1
ATOM 1087 N N . GLU A 1 135 ? 8.973 5.198 -29.141 1.00 61.88 135 GLU A N 1
ATOM 1088 C CA . GLU A 1 135 ? 8.096 4.244 -29.834 1.00 61.88 135 GLU A CA 1
ATOM 1089 C C . GLU A 1 135 ? 8.196 4.405 -31.359 1.00 61.88 135 GLU A C 1
ATOM 1091 O O . GLU A 1 135 ? 8.416 3.435 -32.081 1.00 61.88 135 GLU A O 1
ATOM 1096 N N . ARG A 1 136 ? 8.171 5.656 -31.849 1.00 71.44 136 ARG A N 1
ATOM 1097 C CA . ARG A 1 136 ? 8.409 5.991 -33.267 1.00 71.44 136 ARG A CA 1
ATOM 1098 C C . ARG A 1 136 ? 9.777 5.535 -33.775 1.00 71.44 136 ARG A C 1
ATOM 1100 O O . ARG A 1 136 ? 9.929 5.265 -34.961 1.00 71.44 136 ARG A O 1
ATOM 1107 N N . ARG A 1 137 ? 10.767 5.451 -32.887 1.00 69.88 137 ARG A N 1
ATOM 1108 C CA . ARG A 1 137 ? 12.132 5.004 -33.195 1.00 69.88 137 ARG A CA 1
ATOM 1109 C C . ARG A 1 137 ? 12.322 3.489 -33.041 1.00 69.88 137 ARG A C 1
ATOM 1111 O O . ARG A 1 137 ? 13.454 3.030 -33.140 1.00 69.88 137 ARG A O 1
ATOM 1118 N N . MET A 1 138 ? 11.247 2.726 -32.816 1.00 67.25 138 MET A N 1
ATOM 1119 C CA . MET A 1 138 ? 11.272 1.263 -32.673 1.00 67.25 138 MET A CA 1
ATOM 1120 C C . MET A 1 138 ? 12.232 0.772 -31.575 1.00 67.25 138 MET A C 1
ATOM 1122 O O . MET A 1 138 ? 12.872 -0.270 -31.715 1.00 67.25 138 MET A O 1
ATOM 1126 N N . PHE A 1 139 ? 12.348 1.517 -30.467 1.00 63.19 139 PHE A N 1
ATOM 1127 C CA . PHE A 1 139 ? 13.092 1.024 -29.308 1.00 63.19 139 PHE A CA 1
ATOM 1128 C C . PHE A 1 139 ? 12.424 -0.237 -28.731 1.00 63.19 139 PHE A C 1
ATOM 1130 O O . PHE A 1 139 ? 11.193 -0.321 -28.707 1.00 63.19 139 PHE A O 1
ATOM 1137 N N . PRO A 1 140 ? 13.212 -1.215 -28.244 1.00 58.50 140 PRO A N 1
ATOM 1138 C CA . PRO A 1 140 ? 12.674 -2.438 -27.664 1.00 58.50 140 PRO A CA 1
ATOM 1139 C C . PRO A 1 140 ? 11.759 -2.139 -26.469 1.00 58.50 140 PRO A C 1
ATOM 1141 O O . PRO A 1 140 ? 12.102 -1.374 -25.566 1.00 58.50 140 PRO A O 1
ATOM 1144 N N . ILE A 1 141 ? 10.581 -2.762 -26.488 1.00 63.03 141 ILE A N 1
ATOM 1145 C CA . ILE A 1 141 ? 9.519 -2.605 -25.493 1.00 63.03 141 ILE A CA 1
ATOM 1146 C C . ILE A 1 141 ? 9.763 -3.576 -24.324 1.00 63.03 141 ILE A C 1
ATOM 1148 O O . ILE A 1 141 ? 9.945 -4.772 -24.566 1.00 63.03 141 ILE A O 1
ATOM 1152 N N . PRO A 1 142 ? 9.704 -3.122 -23.055 1.00 69.75 142 PRO A N 1
ATOM 1153 C CA . PRO A 1 142 ? 9.736 -4.017 -21.905 1.00 69.75 142 PRO A CA 1
ATOM 1154 C C . PRO A 1 142 ? 8.596 -5.038 -21.959 1.00 69.75 142 PRO A C 1
ATOM 1156 O O . PRO A 1 142 ? 7.418 -4.673 -21.997 1.00 69.75 142 PRO A O 1
ATOM 1159 N N . LYS A 1 143 ? 8.949 -6.325 -21.889 1.00 67.75 143 LYS A N 1
ATOM 1160 C CA . LYS A 1 143 ? 8.047 -7.452 -22.184 1.00 67.75 143 LYS A CA 1
ATOM 1161 C C . LYS A 1 143 ? 6.821 -7.582 -21.271 1.00 67.75 143 LYS A C 1
ATOM 1163 O O . LYS A 1 143 ? 5.901 -8.299 -21.629 1.00 67.75 143 LYS A O 1
ATOM 1168 N N . ASN A 1 144 ? 6.764 -6.882 -20.134 1.00 76.31 144 ASN A N 1
ATOM 1169 C CA . ASN A 1 144 ? 5.697 -7.047 -19.134 1.00 76.31 144 ASN A CA 1
ATOM 1170 C C . ASN A 1 144 ? 5.214 -5.733 -18.492 1.00 76.31 144 ASN A C 1
ATOM 1172 O O . ASN A 1 144 ? 4.632 -5.755 -17.409 1.00 76.31 144 ASN A O 1
ATOM 1176 N N . LYS A 1 145 ? 5.442 -4.574 -19.131 1.00 77.75 145 LYS A N 1
ATOM 1177 C CA . LYS A 1 145 ? 5.134 -3.252 -18.541 1.00 77.75 145 LYS A CA 1
ATOM 1178 C C . LYS A 1 145 ? 3.696 -3.142 -18.024 1.00 77.75 145 LYS A C 1
ATOM 1180 O O . LYS A 1 145 ? 3.491 -2.719 -16.893 1.00 77.75 145 LYS A O 1
ATOM 1185 N N . ILE A 1 146 ? 2.714 -3.516 -18.846 1.00 82.06 146 ILE A N 1
ATOM 1186 C CA . ILE A 1 146 ? 1.286 -3.381 -18.513 1.00 82.06 146 ILE A CA 1
ATOM 1187 C C . ILE A 1 146 ? 0.951 -4.184 -17.257 1.00 82.06 146 ILE A C 1
ATOM 1189 O O . ILE A 1 146 ? 0.304 -3.669 -16.349 1.00 82.06 146 ILE A O 1
ATOM 1193 N N . LEU A 1 147 ? 1.440 -5.423 -17.189 1.00 86.50 147 LEU A N 1
ATOM 1194 C CA . LEU A 1 147 ? 1.220 -6.304 -16.050 1.00 86.50 147 LEU A CA 1
ATOM 1195 C C . LEU A 1 147 ? 1.863 -5.738 -14.776 1.00 86.50 147 LEU A C 1
ATOM 1197 O O . LEU A 1 147 ? 1.201 -5.638 -13.745 1.00 86.50 147 LEU A O 1
ATOM 1201 N N . VAL A 1 148 ? 3.124 -5.299 -14.869 1.00 87.38 148 VAL A N 1
ATOM 1202 C CA . VAL A 1 148 ? 3.861 -4.679 -13.757 1.00 87.38 148 VAL A CA 1
ATOM 1203 C C . VAL A 1 148 ? 3.127 -3.431 -13.255 1.00 87.38 148 VAL A C 1
ATOM 1205 O O . VAL A 1 148 ? 2.807 -3.344 -12.073 1.00 87.38 148 VAL A O 1
ATOM 1208 N N . CYS A 1 149 ? 2.761 -2.494 -14.132 1.00 87.69 149 CYS A N 1
ATOM 1209 C CA . CYS A 1 149 ? 1.996 -1.310 -13.730 1.00 87.69 149 CYS A CA 1
ATOM 1210 C C . CYS A 1 149 ? 0.624 -1.673 -13.136 1.00 87.69 149 CYS A C 1
ATOM 1212 O O . CYS A 1 149 ? 0.195 -1.046 -12.168 1.00 87.69 149 CYS A O 1
ATOM 1214 N N . GLY A 1 150 ? -0.043 -2.703 -13.663 1.00 89.75 150 GLY A N 1
ATOM 1215 C CA . GLY A 1 150 ? -1.326 -3.185 -13.155 1.00 89.75 150 GLY A CA 1
ATOM 1216 C C . GLY A 1 150 ? -1.257 -3.650 -11.698 1.00 89.75 150 GLY A C 1
ATOM 1217 O O . GLY A 1 150 ? -2.097 -3.252 -10.888 1.00 89.75 150 GLY A O 1
ATOM 1218 N N . TYR A 1 151 ? -0.228 -4.419 -11.324 1.00 93.19 151 TYR A N 1
ATOM 1219 C CA . TYR A 1 151 ? -0.028 -4.836 -9.929 1.00 93.19 151 TYR A CA 1
ATOM 1220 C C . TYR A 1 151 ? 0.209 -3.649 -8.991 1.00 93.19 151 TYR A C 1
ATOM 1222 O O . TYR A 1 151 ? -0.302 -3.633 -7.866 1.00 93.19 151 TYR A O 1
ATOM 1230 N N . LEU A 1 152 ? 0.928 -2.625 -9.460 1.00 92.00 152 LEU A N 1
ATOM 1231 C CA . LEU A 1 152 ? 1.189 -1.431 -8.661 1.00 92.00 152 LEU A CA 1
ATOM 1232 C C . LEU A 1 152 ? -0.079 -0.615 -8.416 1.00 92.00 152 LEU A C 1
ATOM 1234 O O . LEU A 1 152 ? -0.387 -0.287 -7.273 1.00 92.00 152 LEU A O 1
ATOM 1238 N N . ILE A 1 153 ? -0.836 -0.335 -9.479 1.00 92.94 153 ILE A N 1
ATOM 1239 C CA . ILE A 1 153 ? -2.115 0.384 -9.402 1.00 92.94 153 ILE A CA 1
ATOM 1240 C C . ILE A 1 153 ? -3.078 -0.352 -8.470 1.00 92.94 153 ILE A C 1
ATOM 1242 O O . ILE A 1 153 ? -3.705 0.256 -7.604 1.00 92.94 153 ILE A O 1
ATOM 1246 N N . THR A 1 154 ? -3.151 -1.676 -8.600 1.00 95.81 154 THR A N 1
ATOM 1247 C CA . THR A 1 154 ? -4.005 -2.501 -7.741 1.00 95.81 154 THR A CA 1
ATOM 1248 C C . THR A 1 154 ? -3.591 -2.386 -6.275 1.00 95.81 154 THR A C 1
ATOM 1250 O O . THR A 1 154 ? -4.445 -2.154 -5.421 1.00 95.81 154 THR A O 1
ATOM 1253 N N . SER A 1 155 ? -2.288 -2.448 -5.981 1.00 95.44 155 SER A N 1
ATOM 1254 C CA . SER A 1 155 ? -1.768 -2.223 -4.624 1.00 95.44 155 SER A CA 1
ATOM 1255 C C . SER A 1 155 ? -2.209 -0.872 -4.064 1.00 95.44 155 SER A C 1
ATOM 1257 O O . SER A 1 155 ? -2.725 -0.808 -2.951 1.00 95.44 155 SER A O 1
ATOM 1259 N N . ILE A 1 156 ? -2.055 0.202 -4.843 1.00 95.56 156 ILE A N 1
ATOM 1260 C CA . ILE A 1 156 ? -2.418 1.559 -4.419 1.00 95.56 156 ILE A CA 1
ATOM 1261 C C . ILE A 1 156 ? -3.914 1.664 -4.100 1.00 95.56 156 ILE A C 1
ATOM 1263 O O . ILE A 1 156 ? -4.282 2.237 -3.077 1.00 95.56 156 ILE A O 1
ATOM 1267 N N . ASN A 1 157 ? -4.777 1.077 -4.930 1.00 96.62 157 ASN A N 1
ATOM 1268 C CA . ASN A 1 157 ? -6.221 1.082 -4.691 1.00 96.62 157 ASN A CA 1
ATOM 1269 C C . ASN A 1 157 ? -6.585 0.395 -3.368 1.00 96.62 157 ASN A C 1
ATOM 1271 O O . ASN A 1 157 ? -7.421 0.899 -2.619 1.00 96.62 157 ASN A O 1
ATOM 1275 N N . TYR A 1 158 ? -5.932 -0.722 -3.043 1.00 98.19 158 TYR A N 1
ATOM 1276 C CA . TYR A 1 158 ? -6.118 -1.379 -1.751 1.00 98.19 158 TYR A CA 1
ATOM 1277 C C . TYR A 1 158 ? -5.604 -0.533 -0.580 1.00 98.19 158 TYR A C 1
ATOM 1279 O O . TYR A 1 158 ? -6.269 -0.458 0.451 1.00 98.19 158 TYR A O 1
ATOM 1287 N N . LEU A 1 159 ? -4.474 0.162 -0.736 1.00 97.12 159 LEU A N 1
ATOM 1288 C CA . LEU A 1 159 ? -3.979 1.096 0.281 1.00 97.12 159 LEU A CA 1
ATOM 1289 C C . LEU A 1 159 ? -4.958 2.259 0.521 1.00 97.12 159 LEU A C 1
ATOM 1291 O O . LEU A 1 159 ? -5.208 2.610 1.672 1.00 97.12 159 LEU A O 1
ATOM 1295 N N . LYS A 1 160 ? -5.565 2.812 -0.538 1.00 97.44 160 LYS A N 1
ATOM 1296 C CA . LYS A 1 160 ? -6.602 3.858 -0.435 1.00 97.44 160 LYS A CA 1
ATOM 1297 C C . LYS A 1 160 ? -7.818 3.370 0.356 1.00 97.44 160 LYS A C 1
ATOM 1299 O O . LYS A 1 160 ? -8.209 4.014 1.322 1.00 97.44 160 LYS A O 1
ATOM 1304 N N . ARG A 1 161 ? -8.328 2.176 0.043 1.00 97.75 161 ARG A N 1
ATOM 1305 C CA . ARG A 1 161 ? -9.448 1.561 0.781 1.00 97.75 161 ARG A CA 1
ATOM 1306 C C . ARG A 1 161 ? -9.118 1.272 2.245 1.00 97.75 161 ARG A C 1
ATOM 1308 O O . ARG A 1 161 ? -9.971 1.422 3.118 1.00 97.75 161 ARG A O 1
ATOM 1315 N N . ALA A 1 162 ? -7.887 0.841 2.528 1.00 97.00 162 ALA A N 1
ATOM 1316 C CA . ALA A 1 162 ? -7.435 0.640 3.901 1.00 97.00 162 ALA A CA 1
ATOM 1317 C C . ALA A 1 162 ? -7.445 1.959 4.685 1.00 97.00 162 ALA A C 1
ATOM 1319 O O . ALA A 1 162 ? -7.955 1.989 5.800 1.00 97.00 162 ALA A O 1
ATOM 1320 N N . LYS A 1 163 ? -6.946 3.046 4.084 1.00 96.56 163 LYS A N 1
ATOM 1321 C CA . LYS A 1 163 ? -6.985 4.391 4.671 1.00 96.56 163 LYS A CA 1
ATOM 1322 C C . LYS A 1 163 ? -8.421 4.842 4.962 1.00 96.56 163 LYS A C 1
ATOM 1324 O O . LYS A 1 163 ? -8.704 5.206 6.093 1.00 96.56 163 LYS A O 1
ATOM 1329 N N . GLU A 1 164 ? -9.319 4.739 3.983 1.00 95.75 164 GLU A N 1
ATOM 1330 C CA . GLU A 1 164 ? -10.740 5.099 4.141 1.00 95.75 164 GLU A CA 1
ATOM 1331 C C . GLU A 1 164 ? -11.403 4.336 5.298 1.00 95.75 164 GLU A C 1
ATOM 1333 O O . GLU A 1 164 ? -12.158 4.902 6.081 1.00 95.75 164 GLU A O 1
ATOM 1338 N N . SER A 1 165 ? -11.076 3.051 5.454 1.00 93.94 165 SER A N 1
ATOM 1339 C CA . SER A 1 165 ? -11.594 2.238 6.562 1.00 93.94 165 SER A CA 1
ATOM 1340 C C . SER A 1 165 ? -11.086 2.726 7.927 1.00 93.94 165 SER A C 1
ATOM 1342 O O . SER A 1 165 ? -11.839 2.722 8.897 1.00 93.94 165 SER A O 1
ATOM 1344 N N . LEU A 1 166 ? -9.825 3.169 8.010 1.00 92.88 166 LEU A N 1
ATOM 1345 C CA . LEU A 1 166 ? -9.257 3.751 9.232 1.00 92.88 166 LEU A CA 1
ATOM 1346 C C . LEU A 1 166 ? -9.860 5.124 9.558 1.00 92.88 166 LEU A C 1
ATOM 1348 O O . LEU A 1 166 ? -10.098 5.416 10.728 1.00 92.88 166 LEU A O 1
ATOM 1352 N N . ASP A 1 167 ? -10.129 5.948 8.544 1.00 91.50 167 ASP A N 1
ATOM 1353 C CA . ASP A 1 167 ? -10.785 7.247 8.724 1.00 91.50 167 ASP A CA 1
ATOM 1354 C C . ASP A 1 167 ? -12.201 7.069 9.295 1.00 91.50 167 ASP A C 1
ATOM 1356 O O . ASP A 1 167 ? -12.516 7.653 10.332 1.00 91.50 167 ASP A O 1
ATOM 1360 N N . ASN A 1 168 ? -12.996 6.155 8.727 1.00 90.19 168 ASN A N 1
ATOM 1361 C CA . ASN A 1 168 ? -14.334 5.833 9.239 1.00 90.19 168 ASN A CA 1
ATOM 1362 C C . ASN A 1 168 ? -14.302 5.328 10.693 1.00 90.19 168 ASN A C 1
ATOM 1364 O O . ASN A 1 168 ? -15.130 5.722 11.515 1.00 90.19 168 ASN A O 1
ATOM 1368 N N . TYR A 1 169 ? -13.325 4.479 11.035 1.00 88.44 169 TYR A N 1
ATOM 1369 C CA . TYR A 1 169 ? -13.136 4.009 12.408 1.00 88.44 169 TYR A CA 1
ATOM 1370 C C . TYR A 1 169 ? -12.894 5.172 13.382 1.00 88.44 169 TYR A C 1
ATOM 1372 O O . TYR A 1 169 ? -13.490 5.223 14.459 1.00 88.44 169 TYR A O 1
ATOM 1380 N N . ASN A 1 170 ? -12.019 6.110 13.018 1.00 84.44 170 ASN A N 1
ATOM 1381 C CA . ASN A 1 170 ? -11.676 7.251 13.862 1.00 84.44 170 ASN A CA 1
ATOM 1382 C C . ASN A 1 170 ? -12.845 8.233 14.022 1.00 84.44 170 ASN A C 1
ATOM 1384 O O . ASN A 1 170 ? -13.073 8.727 15.124 1.00 84.44 170 ASN A O 1
ATOM 1388 N N . GLU A 1 171 ? -13.594 8.510 12.955 1.00 84.69 171 GLU A N 1
ATOM 1389 C CA . GLU A 1 171 ? -14.776 9.378 13.010 1.00 84.69 171 GLU A CA 1
ATOM 1390 C C . GLU A 1 171 ? -15.832 8.835 13.983 1.00 84.69 171 GLU A C 1
ATOM 1392 O O . GLU A 1 171 ? -16.347 9.587 14.809 1.00 84.69 171 GLU A O 1
ATOM 1397 N N . LEU A 1 172 ? -16.077 7.519 13.966 1.00 77.75 172 LEU A N 1
ATOM 1398 C CA . LEU A 1 172 ? -17.007 6.854 14.886 1.00 77.75 172 LEU A CA 1
ATOM 1399 C C . LEU A 1 172 ? -16.519 6.831 16.340 1.00 77.75 172 LEU A C 1
ATOM 1401 O O . LEU A 1 172 ? -17.329 6.943 17.259 1.00 77.75 172 LEU A O 1
ATOM 1405 N N . ASN A 1 173 ? -15.207 6.718 16.564 1.00 74.31 173 ASN A N 1
ATOM 1406 C CA . ASN A 1 173 ? -14.623 6.807 17.908 1.00 74.31 173 ASN A CA 1
ATOM 1407 C C . ASN A 1 173 ? -14.690 8.222 18.499 1.00 74.31 173 ASN A C 1
ATOM 1409 O O . ASN A 1 173 ? -14.713 8.368 19.718 1.00 74.31 173 ASN A O 1
ATOM 1413 N N . ASN A 1 174 ? -14.698 9.255 17.655 1.00 69.19 174 ASN A N 1
ATOM 1414 C CA . ASN A 1 174 ? -14.660 10.657 18.074 1.00 69.19 174 ASN A CA 1
ATOM 1415 C C . ASN A 1 174 ? -16.053 11.297 18.215 1.00 69.19 174 ASN A C 1
ATOM 1417 O O . ASN A 1 174 ? -16.148 12.518 18.344 1.00 69.19 174 ASN A O 1
ATOM 1421 N N . ILE A 1 175 ? -17.136 10.511 18.199 1.00 56.81 175 ILE A N 1
ATOM 1422 C CA . ILE A 1 175 ? -18.490 11.040 18.404 1.00 56.81 175 ILE A CA 1
ATOM 1423 C C . ILE A 1 175 ? -18.609 11.534 19.859 1.00 56.81 175 ILE A C 1
ATOM 1425 O O . ILE A 1 175 ? -18.473 10.726 20.780 1.00 56.81 175 ILE A O 1
ATOM 1429 N N . PRO A 1 176 ? -18.872 12.834 20.098 1.00 47.69 176 PRO A N 1
ATOM 1430 C CA . PRO A 1 176 ? -19.091 13.337 21.448 1.00 47.69 176 PRO A CA 1
ATOM 1431 C C . PRO A 1 176 ? -20.332 12.663 22.044 1.00 47.69 176 PRO A C 1
ATOM 1433 O O . PRO A 1 176 ? -21.357 12.549 21.365 1.00 47.69 176 PRO A O 1
ATOM 1436 N N . GLU A 1 177 ? -20.244 12.208 23.300 1.00 40.12 177 GLU A N 1
ATOM 1437 C CA . GLU A 1 177 ? -21.415 11.732 24.044 1.00 40.12 177 GLU A CA 1
ATOM 1438 C C . GLU A 1 177 ? -22.523 12.783 23.921 1.00 40.12 177 GLU A C 1
ATOM 1440 O O . GLU A 1 177 ? -22.305 13.963 24.202 1.00 40.12 177 GLU A O 1
ATOM 1445 N N . ALA A 1 178 ? -23.688 12.365 23.416 1.00 40.66 178 ALA A N 1
ATOM 1446 C CA . ALA A 1 178 ? -24.832 13.251 23.266 1.00 40.66 178 ALA A CA 1
ATOM 1447 C C . ALA A 1 178 ? -25.158 13.877 24.633 1.00 40.66 178 ALA A C 1
ATOM 1449 O O . ALA A 1 178 ? -25.404 13.143 25.592 1.00 40.66 178 ALA A O 1
ATOM 1450 N N . ALA A 1 179 ? -25.086 15.211 24.682 1.00 33.53 179 ALA A N 1
ATOM 1451 C CA . ALA A 1 179 ? -25.345 16.050 25.851 1.00 33.53 179 ALA A CA 1
ATOM 1452 C C . ALA A 1 179 ? -26.754 15.862 26.433 1.00 33.53 179 ALA A C 1
ATOM 1454 O O . ALA A 1 179 ? -27.693 15.594 25.644 1.00 33.53 179 ALA A O 1
#

pLDDT: mean 78.51, std 16.97, range [33.53, 98.19]

Sequence (179 aa):
MGIIDFFKGGLPSTRKKVMDEEMNSYLDVAKTNLRSGFEFMGNFLDGLKGFEPAHRHYEMYNTDVKAKLINIRKEIRNGIIFIEEKLKNTVNTMNTIKSLDQLRDMINNWILALESEDSGILKTLNKDMWGPEMERRMFPIPKNKILVCGYLITSINYLKRAKESLDNYNELNNIPEAA